Protein AF-A0ABD0Q2P3-F1 (afdb_monomer)

Foldseek 3Di:
DDDDDDDDDDDDDDDDDDDDDDDPPPPPPPPPVPPLPWDKDWDDDDPPQDADAAAVFDFGPPWTKIAIDSFDQADWDKDKDWDDDPDQFDWDQDPNDIDTDGGHDDDAPTFIGIQPCPGDGPNVRNVDIDTPRVHTHHPNSPDPVRD

Secondary structure (DSSP, 8-state):
-------------------S-PPPP-------------EEEES---TT------TT-EE-SS--EEEEES--TTSEE--EE----S-SEEEEEETTEEEEEEEPPPPPPP--EE-TT-SEEHHHHHSS-EE-TT-EE---TT-TT--

Solvent-accessible surface area (backbone atoms only — not comparable to full-atom values): 9953 Å² total; per-residue (Å²): 143,84,85,84,88,87,87,83,88,81,91,87,90,86,88,82,86,86,87,84,80,78,78,76,79,78,73,82,72,70,80,73,69,74,80,65,63,62,41,79,45,72,76,68,85,64,90,86,77,68,75,72,63,33,76,86,43,26,57,58,61,76,53,56,34,36,40,44,43,54,55,59,51,89,45,74,44,73,52,70,47,73,86,76,78,94,67,66,61,28,75,45,80,55,94,98,37,84,39,80,76,50,69,45,78,87,81,72,85,89,64,67,46,67,46,85,72,46,75,35,35,25,44,67,50,46,75,43,77,44,70,55,59,82,46,41,36,46,73,41,93,79,53,87,83,64,84

Organism: Cirrhinus mrigala (NCBI:txid683832)

Sequence (147 aa):
HVPLYPATCDMAARGLPPRLLQPPPATAETPGTPQDNVKMELENATVGTEMIVTKKGRRMFPQLRVKLSGLNPSLRYILLLDIVPVDSSRYRFQDNSWQVVGGAEARLPDRVFIHPDSPATGEHWQNRTISFHRAKLTNNTLDAQGY

pLDDT: mean 78.85, std 21.59, range [34.78, 98.19]

InterPro domains:
  IPR001699 T-box transcription factor [PTHR11267] (24-146)
  IPR008967 p53-like transcription factor, DNA-binding domain superfamily [SSF49417] (46-146)
  IPR036960 T-box superfamily [G3DSA:2.60.40.820] (30-147)
  IPR046360 T-box transcription factor, DNA-binding domain [PF00907] (46-145)
  IPR046360 T-box transcription factor, DNA-binding domain [PR00937] (48-72)
  IPR046360 T-box transcription factor, DNA-binding domain [PR00937] (113-126)
  IPR046360 T-box transcription factor, DNA-binding domain [PR00937] (130-139)
  IPR046360 T-box transcription factor, DNA-binding domain [PS50252] (47-147)
  IPR046360 T-box transcription factor, DNA-binding domain [SM00425] (37-147)

Structure (mmCIF, N/CA/C/O backbone):
data_AF-A0ABD0Q2P3-F1
#
_entry.id   AF-A0ABD0Q2P3-F1
#
loop_
_atom_site.group_PDB
_atom_site.id
_atom_site.type_symbol
_atom_site.label_atom_id
_atom_site.label_alt_id
_atom_site.label_comp_id
_atom_site.label_asym_id
_atom_site.label_entity_id
_atom_site.label_seq_id
_atom_site.pdbx_PDB_ins_code
_atom_site.Cartn_x
_atom_site.Cartn_y
_atom_site.Cartn_z
_atom_site.occupancy
_atom_site.B_iso_or_equiv
_atom_site.auth_seq_id
_atom_site.auth_comp_id
_atom_site.auth_asym_id
_atom_site.auth_atom_id
_atom_site.pdbx_PDB_model_num
ATOM 1 N N . HIS A 1 1 ? -8.186 57.795 -27.396 1.00 42.31 1 HIS A N 1
ATOM 2 C CA . HIS A 1 1 ? -9.259 58.556 -26.731 1.00 42.31 1 HIS A CA 1
ATOM 3 C C . HIS A 1 1 ? -9.510 57.932 -25.360 1.00 42.31 1 HIS A C 1
ATOM 5 O O . HIS A 1 1 ? -10.137 56.887 -25.284 1.00 42.31 1 HIS A O 1
ATOM 11 N N . VAL A 1 2 ? -8.921 58.521 -24.317 1.00 44.78 2 VAL A N 1
ATOM 12 C CA . VAL A 1 2 ? -9.152 58.268 -22.877 1.00 44.78 2 VAL A CA 1
ATOM 13 C C . VAL A 1 2 ? -9.022 59.642 -22.214 1.00 44.78 2 VAL A C 1
ATOM 15 O O . VAL A 1 2 ? -8.071 60.349 -22.561 1.00 44.78 2 VAL A O 1
ATOM 18 N N . PRO A 1 3 ? -10.009 60.089 -21.416 1.0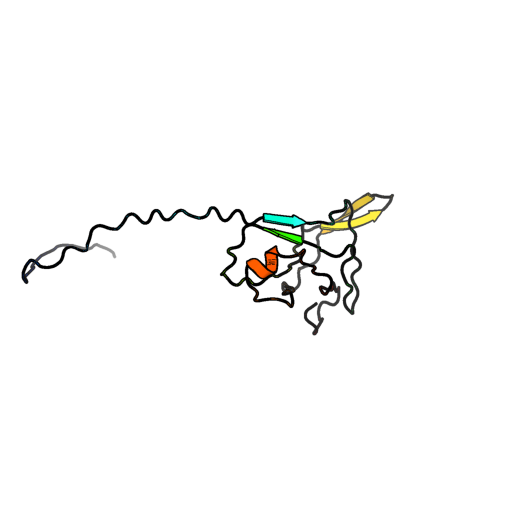0 44.06 3 PRO A N 1
ATOM 19 C CA . PRO A 1 3 ? -9.817 60.200 -19.955 1.00 44.06 3 PRO A CA 1
ATOM 20 C C . PRO A 1 3 ? -11.087 59.837 -19.134 1.00 44.06 3 PRO A C 1
ATOM 22 O O . PRO A 1 3 ? -12.195 59.945 -19.644 1.00 44.06 3 PRO A O 1
ATOM 25 N N . LEU A 1 4 ? -10.975 59.146 -17.986 1.00 36.12 4 LEU A N 1
ATOM 26 C CA . LEU A 1 4 ? -10.743 59.581 -16.580 1.00 36.12 4 LEU A CA 1
ATOM 27 C C . LEU A 1 4 ? -12.051 59.812 -15.778 1.00 36.12 4 LEU A C 1
ATOM 29 O O . LEU A 1 4 ? -12.898 60.607 -16.167 1.00 36.12 4 LEU A O 1
ATOM 33 N N . TYR A 1 5 ? -12.175 59.105 -14.644 1.00 39.47 5 TYR A N 1
ATOM 34 C CA . TYR A 1 5 ? -13.223 59.226 -13.607 1.00 39.47 5 TYR A CA 1
ATOM 35 C C . TYR A 1 5 ? -13.346 60.646 -13.008 1.00 39.47 5 TYR A C 1
ATOM 37 O O . TYR A 1 5 ? -12.385 61.415 -13.064 1.00 39.47 5 TYR A O 1
ATOM 45 N N . PRO A 1 6 ? -14.489 60.973 -12.367 1.00 47.34 6 PRO A N 1
ATOM 46 C CA . PRO A 1 6 ? -14.531 61.177 -10.895 1.00 47.34 6 PRO A CA 1
ATOM 47 C C . PRO A 1 6 ? -15.808 60.554 -10.255 1.00 47.34 6 PRO A C 1
ATOM 49 O O . PRO A 1 6 ? -16.785 60.334 -10.958 1.00 47.34 6 PRO A O 1
ATOM 52 N N . ALA A 1 7 ? -15.871 60.045 -9.015 1.00 44.62 7 ALA A N 1
ATOM 53 C CA . ALA A 1 7 ? -15.544 60.510 -7.652 1.00 44.62 7 ALA A CA 1
ATOM 54 C C . ALA A 1 7 ? -16.723 61.194 -6.910 1.00 44.62 7 ALA A C 1
ATOM 56 O O . ALA A 1 7 ? -17.384 62.048 -7.484 1.00 44.62 7 ALA A O 1
ATOM 57 N N . THR A 1 8 ? -16.838 60.826 -5.617 1.00 41.38 8 THR A N 1
ATOM 58 C CA . THR A 1 8 ? -17.552 61.431 -4.456 1.00 41.38 8 THR A CA 1
ATOM 59 C C . THR A 1 8 ? -19.018 61.010 -4.200 1.00 41.38 8 THR A C 1
ATOM 61 O O . THR A 1 8 ? -19.851 61.030 -5.094 1.00 41.38 8 THR A O 1
ATOM 64 N N . CYS A 1 9 ? -19.274 60.303 -3.081 1.00 34.78 9 CYS A N 1
ATOM 65 C CA . CYS A 1 9 ? -19.764 60.772 -1.752 1.00 34.78 9 CYS A CA 1
ATOM 66 C C . CYS A 1 9 ? -21.241 61.248 -1.808 1.00 34.78 9 CYS A C 1
ATOM 68 O O . CYS A 1 9 ? -21.611 61.942 -2.737 1.00 34.78 9 CYS A O 1
ATOM 70 N N . ASP A 1 10 ? -22.167 60.952 -0.892 1.00 37.91 10 ASP A N 1
ATOM 71 C CA . ASP A 1 10 ? -22.050 60.866 0.560 1.00 37.91 10 ASP A CA 1
ATOM 72 C C . ASP A 1 10 ? -23.359 60.323 1.201 1.00 37.91 10 ASP A C 1
ATOM 74 O O . ASP A 1 10 ? -24.438 60.427 0.622 1.00 37.91 10 ASP A O 1
ATOM 78 N N . MET A 1 11 ? -23.208 59.775 2.412 1.00 38.34 11 MET A N 1
ATOM 79 C CA . MET A 1 11 ? -24.071 59.814 3.612 1.00 38.34 11 MET A CA 1
ATOM 80 C C . MET A 1 11 ? -25.618 59.845 3.515 1.00 38.34 11 MET A C 1
ATOM 82 O O . MET A 1 11 ? -26.210 60.818 3.068 1.00 38.34 11 MET A O 1
ATOM 86 N N . ALA A 1 12 ? -26.288 58.896 4.193 1.00 38.16 12 A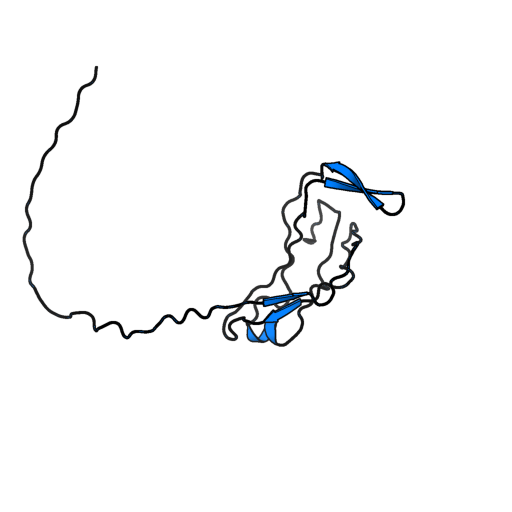LA A N 1
ATOM 87 C CA . ALA A 1 12 ? -27.032 59.208 5.430 1.00 38.16 12 ALA A CA 1
ATOM 88 C C . ALA A 1 12 ? -27.658 57.972 6.101 1.00 38.16 12 ALA A C 1
ATOM 90 O O . ALA A 1 12 ? -28.469 57.244 5.535 1.00 38.16 12 ALA A O 1
ATOM 91 N N . ALA A 1 13 ? -27.306 57.815 7.375 1.00 45.75 13 ALA A N 1
ATOM 92 C CA . ALA A 1 13 ? -27.889 56.902 8.342 1.00 45.75 13 ALA A CA 1
ATOM 93 C C . ALA A 1 13 ? -29.179 57.466 8.968 1.00 45.75 13 ALA A C 1
ATOM 95 O O . ALA A 1 13 ? -29.235 58.648 9.299 1.00 45.75 13 ALA A O 1
ATOM 96 N N . ARG A 1 14 ? -30.158 56.590 9.231 1.00 40.16 14 ARG A N 1
ATOM 97 C CA . ARG A 1 14 ? -31.187 56.660 10.296 1.00 40.16 14 ARG A CA 1
ATOM 98 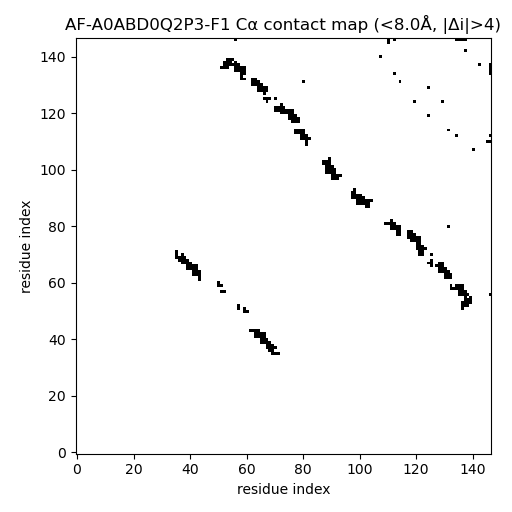C C . ARG A 1 14 ? -31.635 55.205 10.536 1.00 40.16 14 ARG A C 1
ATOM 100 O O . ARG A 1 14 ? -31.992 54.554 9.569 1.00 40.16 14 ARG A O 1
ATOM 107 N N . GLY A 1 15 ? -31.619 54.557 11.698 1.00 37.72 15 GLY A N 1
ATOM 108 C CA . GLY A 1 15 ? -31.504 54.940 13.104 1.00 37.72 15 GLY A CA 1
ATOM 109 C C . GLY A 1 15 ? -32.559 54.127 13.876 1.00 37.72 15 GLY A C 1
ATOM 110 O O . GLY A 1 15 ? -33.730 54.468 13.778 1.00 37.72 15 GLY A O 1
ATOM 111 N N . LEU A 1 16 ? -32.178 53.057 14.595 1.00 40.16 16 LEU A N 1
ATOM 112 C CA . LEU A 1 16 ? -33.048 52.256 15.489 1.00 40.16 16 LEU A CA 1
ATOM 113 C C . LEU A 1 16 ? -32.231 51.706 16.695 1.00 40.16 16 LEU A C 1
ATOM 115 O O . LEU A 1 16 ? -31.005 51.662 16.611 1.00 40.16 16 LEU A O 1
ATOM 119 N N . PRO A 1 17 ? -32.876 51.394 17.842 1.00 44.56 17 PRO A N 1
ATOM 120 C CA . PRO A 1 17 ? -32.458 51.821 19.188 1.00 44.56 17 PRO A CA 1
ATOM 121 C C . PRO A 1 17 ? -31.432 50.910 19.896 1.00 44.56 17 PRO A C 1
ATOM 123 O O . PRO A 1 17 ? -31.259 49.754 19.510 1.00 44.56 17 PRO A O 1
ATOM 126 N N . PRO A 1 18 ? -30.770 51.396 20.971 1.00 51.12 18 PRO A N 1
ATOM 127 C CA . PRO A 1 18 ? -29.758 50.639 21.694 1.00 51.12 18 PRO A CA 1
ATOM 128 C C . PRO A 1 18 ? -30.331 49.805 22.854 1.00 51.12 18 PRO A C 1
ATOM 130 O O . PRO A 1 18 ? -31.230 50.242 23.568 1.00 51.12 18 PRO A O 1
ATOM 133 N N . ARG A 1 19 ? -29.641 48.682 23.104 1.00 49.06 19 ARG A N 1
ATOM 134 C CA . ARG A 1 19 ? -29.700 47.752 24.251 1.00 49.06 19 ARG A CA 1
ATOM 135 C C . ARG A 1 19 ? -30.800 46.688 24.206 1.00 49.06 19 ARG A C 1
ATOM 137 O O . ARG A 1 19 ? -31.967 46.983 24.403 1.00 49.06 19 ARG A O 1
ATOM 144 N N . LEU A 1 20 ? -30.382 45.425 24.112 1.00 46.97 20 LEU A N 1
ATOM 145 C CA . LEU A 1 20 ? -30.256 44.506 25.254 1.00 46.97 20 LEU A CA 1
ATOM 146 C C . LEU A 1 20 ? -29.523 43.228 24.800 1.00 46.97 20 LEU A C 1
ATOM 148 O O . LEU A 1 20 ? -29.733 42.765 23.687 1.00 46.97 20 LEU A O 1
ATOM 152 N N . LEU A 1 21 ? -28.699 42.682 25.703 1.00 39.28 21 LEU A N 1
ATOM 153 C CA . LEU A 1 21 ? -27.872 41.465 25.599 1.00 39.28 21 LEU A CA 1
ATOM 154 C C . LEU A 1 21 ? -26.494 41.656 24.940 1.00 39.28 21 LEU A C 1
ATOM 156 O O . LEU A 1 21 ? -26.280 41.424 23.755 1.00 39.28 21 LEU A O 1
ATOM 160 N N . GLN A 1 22 ? -25.522 42.033 25.775 1.00 48.69 22 GLN A N 1
ATOM 161 C CA . GLN A 1 22 ? -24.134 41.626 25.558 1.00 48.69 22 GLN A CA 1
ATOM 162 C C . GLN A 1 22 ? -24.083 40.085 25.555 1.00 48.69 22 GLN A C 1
ATOM 164 O O . GLN A 1 22 ? -24.745 39.478 26.404 1.00 48.69 22 GLN A O 1
ATOM 169 N N . PRO A 1 23 ? -23.331 39.439 24.647 1.00 46.47 23 PRO A N 1
ATOM 170 C CA . PRO A 1 23 ? -23.062 38.014 24.778 1.00 46.47 23 PRO A CA 1
ATOM 171 C C . PRO A 1 23 ? -22.307 37.767 26.097 1.00 46.47 23 PRO A C 1
ATOM 173 O O . PRO A 1 23 ? -21.493 38.610 26.493 1.00 46.47 23 PRO A O 1
ATOM 176 N N . PRO A 1 24 ? -22.583 36.658 26.809 1.00 47.31 24 PRO A N 1
ATOM 177 C CA . PRO A 1 24 ? -21.854 36.327 28.027 1.00 47.31 24 PRO A CA 1
ATOM 178 C C . PRO A 1 24 ? -20.351 36.229 27.722 1.00 47.31 24 PRO A C 1
ATOM 180 O O . PRO A 1 24 ? -19.982 35.893 26.591 1.00 47.31 24 PRO A O 1
ATOM 183 N N . PRO A 1 25 ? -19.474 36.541 28.697 1.00 41.88 25 PRO A N 1
ATOM 184 C CA . PRO A 1 25 ? -18.038 36.411 28.505 1.00 41.88 25 PRO A CA 1
ATOM 185 C C . PRO A 1 25 ? -17.751 34.983 28.058 1.00 41.88 25 PRO A C 1
ATOM 187 O O . PRO A 1 25 ? -18.254 34.039 28.667 1.00 41.88 25 PRO A O 1
ATOM 190 N N . ALA A 1 26 ? -16.982 34.850 26.975 1.00 40.53 26 ALA A N 1
ATOM 191 C CA . ALA A 1 26 ? -16.469 33.573 26.525 1.00 40.53 26 ALA A CA 1
ATOM 192 C C . ALA A 1 26 ? -15.862 32.875 27.742 1.00 40.53 26 ALA A C 1
ATOM 194 O O . ALA A 1 26 ? -14.845 33.320 28.280 1.00 40.53 26 ALA A O 1
ATOM 195 N N . THR A 1 27 ? -16.521 31.815 28.210 1.00 38.88 27 THR A N 1
ATOM 196 C CA . THR A 1 27 ? -15.873 30.822 29.047 1.00 38.88 27 THR A CA 1
ATOM 197 C C . THR A 1 27 ? -14.615 30.470 28.281 1.00 38.88 27 THR A C 1
ATOM 199 O O . THR A 1 27 ? -14.694 30.093 27.111 1.00 38.88 27 THR A O 1
ATOM 202 N N . ALA A 1 28 ? -13.462 30.713 28.892 1.00 45.81 28 ALA A N 1
ATOM 203 C CA . ALA A 1 28 ? -12.185 30.288 28.367 1.00 45.81 28 ALA A CA 1
ATOM 204 C C . ALA A 1 28 ? -12.174 28.755 28.368 1.00 45.81 28 ALA A C 1
ATOM 206 O O . ALA A 1 28 ? -11.552 28.120 29.211 1.00 45.81 28 ALA A O 1
ATOM 207 N N . GLU A 1 29 ? -12.883 28.150 27.420 1.00 38.38 29 GLU A N 1
ATOM 208 C CA . GLU A 1 29 ? -12.462 26.888 26.863 1.00 38.38 29 GLU A CA 1
ATOM 209 C C . GLU A 1 29 ? -11.165 27.227 26.156 1.00 38.38 29 GLU A C 1
ATOM 211 O O . GLU A 1 29 ? -11.134 27.745 25.042 1.00 38.38 29 GLU A O 1
ATOM 216 N N . THR A 1 30 ? -10.067 27.024 26.875 1.00 40.19 30 THR A N 1
ATOM 217 C CA . THR A 1 30 ? -8.805 26.730 26.225 1.00 40.19 30 THR A CA 1
ATOM 218 C C . THR A 1 30 ? -9.143 25.662 25.184 1.00 40.19 30 THR A C 1
ATOM 220 O O . THR A 1 30 ? -9.539 24.564 25.587 1.00 40.19 30 THR A O 1
ATOM 223 N N . PRO A 1 31 ? -9.025 25.918 23.868 1.00 42.28 31 PRO A N 1
ATOM 224 C CA . PRO A 1 31 ? -8.846 24.816 22.958 1.00 42.28 31 PRO A CA 1
ATOM 225 C C . PRO A 1 31 ? -7.449 24.338 23.318 1.00 42.28 31 PRO A C 1
ATOM 227 O O . PRO A 1 31 ? -6.447 24.832 22.802 1.00 42.28 31 PRO A O 1
ATOM 230 N N . GLY A 1 32 ? -7.373 23.447 24.306 1.00 37.72 32 GLY A N 1
ATOM 231 C CA . GLY A 1 32 ? -6.268 22.528 24.381 1.00 37.72 32 GLY A CA 1
ATOM 232 C C . GLY A 1 32 ? -6.363 21.793 23.068 1.00 37.72 32 GLY A C 1
ATOM 233 O O . GLY A 1 32 ? -7.155 20.868 22.946 1.00 37.72 32 GLY A O 1
ATOM 234 N N . THR A 1 33 ? -5.659 22.290 22.055 1.00 44.25 33 THR A N 1
ATOM 235 C CA . THR A 1 33 ? -5.268 21.498 20.911 1.00 44.25 33 THR A CA 1
ATOM 236 C C . THR A 1 33 ? -4.716 20.225 21.529 1.00 44.25 33 THR A C 1
ATOM 238 O O . THR A 1 33 ? -3.666 20.289 22.178 1.00 44.25 33 THR A O 1
ATOM 241 N N . PRO A 1 34 ? -5.403 19.072 21.418 1.00 50.78 34 PRO A N 1
ATOM 242 C CA . PRO A 1 34 ? -4.683 17.839 21.593 1.00 50.78 34 PRO A CA 1
ATOM 243 C C . PRO A 1 34 ? -3.645 17.936 20.485 1.00 50.78 34 PRO A C 1
ATOM 245 O O . PRO A 1 34 ? -3.986 18.035 19.303 1.00 50.78 34 PRO A O 1
ATOM 248 N N . GLN A 1 35 ? -2.375 18.067 20.852 1.00 53.16 35 GLN A N 1
ATOM 249 C CA . GLN A 1 35 ? -1.324 17.733 19.918 1.00 53.16 35 GLN A CA 1
ATOM 250 C C . GLN A 1 35 ? -1.510 16.237 19.674 1.00 53.16 35 GLN A C 1
ATOM 252 O O . GLN A 1 35 ? -0.957 15.419 20.401 1.00 53.16 35 GLN A O 1
ATOM 257 N N . ASP A 1 36 ? -2.389 15.912 18.722 1.00 60.53 36 ASP A N 1
ATOM 258 C CA . ASP A 1 36 ? -2.636 14.583 18.187 1.00 60.53 36 ASP A CA 1
ATOM 259 C C . ASP A 1 36 ? -1.325 14.168 17.523 1.00 60.53 36 ASP A C 1
ATOM 261 O O . ASP A 1 36 ? -1.107 14.328 16.321 1.00 60.53 36 ASP A O 1
ATOM 265 N N . ASN A 1 37 ? -0.389 13.690 18.336 1.00 79.25 37 ASN A N 1
ATOM 266 C CA . ASN A 1 37 ? 0.833 13.066 17.879 1.00 79.25 37 ASN A CA 1
ATOM 267 C C . ASN A 1 37 ? 0.485 11.659 17.386 1.00 79.25 37 ASN A C 1
ATOM 269 O O . ASN A 1 37 ? 0.932 10.658 17.944 1.00 79.25 37 ASN A O 1
ATOM 273 N N . VAL A 1 38 ? -0.340 11.593 16.335 1.00 89.81 38 VAL A N 1
ATOM 274 C CA . VAL A 1 38 ? -0.645 10.344 15.645 1.00 89.81 38 VAL A CA 1
ATOM 275 C C . VAL A 1 38 ? 0.678 9.754 15.184 1.00 89.81 38 VAL A C 1
ATOM 277 O O . VAL A 1 38 ? 1.394 10.342 14.371 1.00 89.81 38 VAL A O 1
ATOM 280 N N . LYS A 1 39 ? 1.017 8.590 15.727 1.00 93.31 39 LYS A N 1
ATOM 281 C CA . LYS A 1 39 ? 2.252 7.883 15.417 1.00 93.31 39 LYS A CA 1
ATOM 282 C C . LYS A 1 39 ? 1.918 6.602 14.678 1.00 93.31 39 LYS A C 1
ATOM 284 O O . LYS A 1 39 ? 0.999 5.871 15.044 1.00 93.31 39 LYS A O 1
ATOM 289 N N . MET A 1 40 ? 2.707 6.328 13.648 1.00 93.69 40 MET A N 1
ATOM 290 C CA . MET A 1 40 ? 2.638 5.110 12.857 1.00 93.69 40 MET A CA 1
ATOM 291 C C . MET A 1 40 ? 4.011 4.449 12.852 1.00 93.69 40 MET A C 1
ATOM 293 O O . MET A 1 40 ? 4.991 5.042 12.406 1.00 93.69 40 MET A O 1
ATOM 297 N N . GLU A 1 41 ? 4.086 3.226 13.363 1.00 92.44 41 GLU A N 1
ATOM 298 C CA . GLU A 1 41 ? 5.319 2.442 13.426 1.00 92.44 41 GLU A CA 1
ATOM 299 C C . GLU A 1 41 ? 5.207 1.214 12.524 1.00 92.44 41 GLU A C 1
ATOM 301 O O . GLU A 1 41 ? 4.272 0.423 12.655 1.00 92.44 41 GLU A O 1
ATOM 306 N N . LEU A 1 42 ? 6.165 1.047 11.613 1.00 89.75 42 LEU A N 1
ATOM 307 C CA . LEU A 1 42 ? 6.279 -0.129 10.753 1.00 89.75 42 LEU A CA 1
ATOM 308 C C . LEU A 1 42 ? 7.036 -1.240 11.494 1.00 89.75 42 LEU A C 1
ATOM 310 O O . LEU A 1 42 ? 8.181 -1.046 11.890 1.00 89.75 42 LEU A O 1
ATOM 314 N N . GLU A 1 43 ? 6.425 -2.414 11.659 1.00 85.44 43 GLU A N 1
ATOM 315 C CA . GLU A 1 43 ? 7.027 -3.500 12.451 1.00 85.44 43 GLU A CA 1
ATOM 316 C C . GLU A 1 43 ? 8.100 -4.303 11.700 1.00 85.44 43 GLU A C 1
ATOM 318 O O . GLU A 1 43 ? 8.916 -4.968 12.330 1.00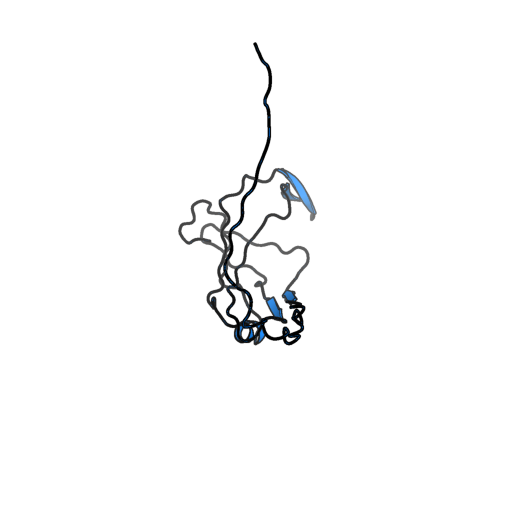 85.44 43 GLU A O 1
ATOM 323 N N . ASN A 1 44 ? 8.086 -4.304 10.365 1.00 75.75 44 ASN A N 1
ATOM 324 C CA . ASN A 1 44 ? 8.816 -5.290 9.561 1.00 75.75 44 ASN A CA 1
ATOM 325 C C . ASN A 1 44 ? 9.701 -4.679 8.459 1.00 75.75 44 ASN A C 1
ATOM 327 O O . ASN A 1 44 ? 9.790 -5.229 7.361 1.00 75.75 44 ASN A O 1
ATOM 331 N N . ALA A 1 45 ? 10.344 -3.543 8.739 1.00 69.56 45 ALA A N 1
ATOM 332 C CA . ALA A 1 45 ? 11.233 -2.882 7.787 1.00 69.56 45 ALA A CA 1
ATOM 333 C C . ALA A 1 45 ? 12.557 -3.649 7.604 1.00 69.56 45 ALA A C 1
ATOM 335 O O . ALA A 1 45 ? 13.289 -3.883 8.565 1.00 69.56 45 ALA A O 1
ATOM 336 N N . THR A 1 46 ? 12.886 -4.000 6.358 1.00 65.25 46 THR A N 1
ATOM 337 C CA . THR A 1 46 ? 14.160 -4.628 5.970 1.00 65.25 46 THR A CA 1
ATOM 338 C C . THR A 1 46 ? 14.836 -3.844 4.845 1.00 65.25 46 THR A C 1
ATOM 340 O O . THR A 1 46 ? 14.171 -3.371 3.920 1.00 65.25 46 THR A O 1
ATOM 343 N N . VAL A 1 47 ? 16.164 -3.708 4.903 1.00 66.75 47 VAL A N 1
ATOM 344 C CA . VAL A 1 47 ? 16.961 -3.069 3.839 1.00 66.75 47 VAL A CA 1
ATOM 345 C C . VAL A 1 47 ? 16.947 -3.958 2.592 1.00 66.75 47 VAL A C 1
ATOM 347 O O . VAL A 1 47 ? 17.128 -5.167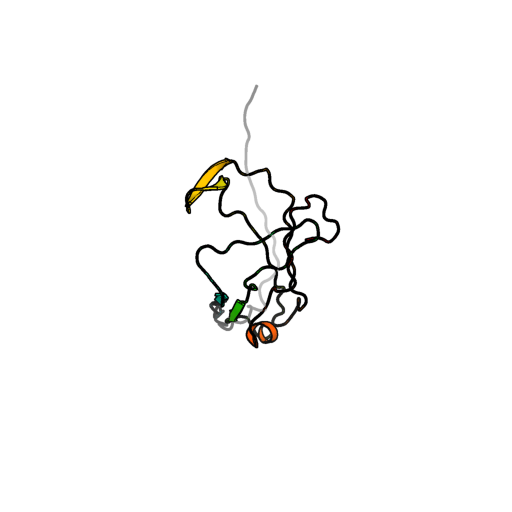 2.704 1.00 66.75 47 VAL A O 1
ATOM 350 N N . GLY A 1 48 ? 16.727 -3.366 1.412 1.00 66.31 48 GLY A N 1
ATOM 351 C CA . GLY A 1 48 ? 16.718 -4.098 0.136 1.00 66.31 48 GLY A CA 1
ATOM 352 C C . GLY A 1 48 ? 15.456 -4.933 -0.108 1.00 66.31 48 GLY A C 1
ATOM 353 O O . GLY A 1 48 ? 15.533 -5.988 -0.726 1.00 66.31 48 GLY A O 1
ATOM 354 N N . THR A 1 49 ? 14.299 -4.500 0.404 1.00 83.75 49 THR A N 1
ATOM 355 C CA . THR A 1 49 ? 13.036 -5.231 0.215 1.00 83.75 49 THR A CA 1
ATOM 356 C C . THR A 1 49 ? 12.625 -5.243 -1.258 1.00 83.75 49 THR A C 1
ATOM 358 O O . THR A 1 49 ? 12.274 -4.207 -1.820 1.00 83.75 49 THR A O 1
ATOM 361 N N . GLU A 1 50 ? 12.615 -6.427 -1.862 1.00 88.25 50 GLU A N 1
ATOM 362 C CA . GLU A 1 50 ? 12.128 -6.659 -3.221 1.00 88.25 50 GLU A CA 1
ATOM 363 C C . GLU A 1 50 ? 10.727 -7.277 -3.191 1.00 88.25 50 GLU A C 1
ATOM 365 O O . GLU A 1 50 ? 10.442 -8.188 -2.413 1.00 88.25 50 GLU A O 1
ATOM 370 N N . MET A 1 51 ? 9.843 -6.793 -4.064 1.00 91.88 51 MET A N 1
ATOM 371 C CA . MET A 1 51 ? 8.461 -7.259 -4.163 1.00 91.88 51 MET A CA 1
ATOM 372 C C . MET A 1 51 ? 8.183 -7.835 -5.549 1.00 91.88 51 MET A C 1
ATOM 374 O O . MET A 1 51 ? 8.430 -7.196 -6.569 1.00 91.88 51 MET A O 1
ATOM 378 N N . ILE A 1 52 ? 7.604 -9.034 -5.594 1.00 93.00 52 ILE A N 1
ATOM 379 C CA . ILE A 1 52 ? 7.200 -9.675 -6.849 1.00 93.00 52 ILE A CA 1
ATOM 380 C C . ILE A 1 52 ? 5.821 -9.155 -7.260 1.00 93.00 52 ILE A C 1
ATOM 382 O O . ILE A 1 52 ? 4.860 -9.283 -6.502 1.00 93.00 52 ILE A O 1
ATOM 386 N N . VAL A 1 53 ? 5.701 -8.666 -8.494 1.00 92.00 53 VAL A N 1
ATOM 387 C CA . VAL A 1 53 ? 4.423 -8.297 -9.123 1.00 92.00 53 VAL A CA 1
ATOM 388 C C . VAL A 1 53 ? 4.013 -9.344 -10.156 1.00 92.00 53 VAL A C 1
ATOM 390 O O . VAL A 1 53 ? 4.850 -9.922 -10.845 1.00 92.00 53 VAL A O 1
ATOM 393 N N . THR A 1 54 ? 2.714 -9.629 -10.263 1.00 93.19 54 THR A N 1
ATOM 394 C CA . THR A 1 54 ? 2.194 -10.611 -11.235 1.00 93.19 54 THR A CA 1
ATOM 395 C C . THR A 1 54 ? 0.894 -10.126 -11.856 1.00 93.19 54 THR A C 1
ATOM 397 O O . THR A 1 54 ? 0.163 -9.373 -11.221 1.00 93.19 54 THR A O 1
ATOM 400 N N . LYS A 1 55 ? 0.537 -10.649 -13.037 1.00 90.31 55 LYS A N 1
ATOM 401 C CA . LYS A 1 55 ? -0.695 -10.265 -13.750 1.00 90.31 55 LYS A CA 1
ATOM 402 C C . LYS A 1 55 ? -1.980 -10.461 -12.929 1.00 90.31 55 LYS A C 1
ATOM 404 O O . LYS A 1 55 ? -2.929 -9.711 -13.104 1.00 90.31 55 LYS A O 1
ATOM 409 N N . LYS A 1 56 ? -2.029 -11.480 -12.057 1.00 90.19 56 LYS A N 1
ATOM 410 C CA . LYS A 1 56 ? -3.192 -11.791 -11.194 1.00 90.19 56 LYS A CA 1
ATOM 411 C C . LYS A 1 56 ? -3.151 -11.086 -9.825 1.00 90.19 56 LYS A C 1
ATOM 413 O O . LYS A 1 56 ? -4.015 -11.344 -8.983 1.00 90.19 56 LYS A O 1
ATOM 418 N N . GLY A 1 57 ? -2.135 -10.261 -9.577 1.00 92.62 57 GLY A N 1
ATOM 419 C CA . GLY A 1 57 ? -1.866 -9.664 -8.275 1.00 92.62 57 GLY A CA 1
ATOM 420 C C . GLY A 1 57 ? -1.152 -10.623 -7.312 1.00 92.62 57 GLY A C 1
ATOM 421 O O . GLY A 1 57 ? -1.578 -11.762 -7.099 1.00 92.62 57 GLY A O 1
ATOM 422 N N . ARG A 1 58 ? -0.073 -10.159 -6.677 1.00 94.94 58 ARG A N 1
ATOM 423 C CA . ARG A 1 58 ? 0.688 -10.906 -5.660 1.00 94.94 58 ARG A CA 1
ATOM 424 C C . ARG A 1 58 ? 0.689 -10.142 -4.339 1.00 94.94 58 ARG A C 1
ATOM 426 O O . ARG A 1 58 ? 0.841 -8.931 -4.333 1.00 94.94 58 ARG A O 1
ATOM 433 N N . ARG A 1 59 ? 0.503 -10.841 -3.218 1.00 94.81 59 ARG A N 1
ATOM 434 C CA . ARG A 1 59 ? 0.578 -10.219 -1.886 1.00 94.81 59 ARG A CA 1
ATOM 435 C C . ARG A 1 59 ? 2.015 -9.819 -1.561 1.00 94.81 59 ARG A C 1
ATOM 437 O O . ARG A 1 59 ? 2.939 -10.553 -1.908 1.00 94.81 59 ARG A O 1
ATOM 444 N N . MET A 1 60 ? 2.160 -8.703 -0.856 1.00 93.00 60 MET A N 1
ATOM 445 C CA . MET A 1 60 ? 3.442 -8.223 -0.344 1.00 93.00 60 MET A CA 1
ATOM 446 C C . MET A 1 60 ? 4.092 -9.226 0.618 1.00 93.00 60 MET A C 1
ATOM 448 O O . MET A 1 60 ? 3.406 -9.844 1.440 1.00 93.00 60 MET A O 1
ATOM 452 N N . PHE A 1 61 ? 5.415 -9.357 0.531 1.00 90.38 61 PHE A N 1
ATOM 453 C CA . PHE A 1 61 ? 6.238 -10.097 1.480 1.00 90.38 61 PHE A CA 1
ATOM 454 C C . PHE A 1 61 ? 7.571 -9.356 1.709 1.00 90.38 61 PHE A C 1
ATOM 456 O O . PHE A 1 61 ? 8.262 -9.092 0.732 1.00 90.38 61 PHE A O 1
ATOM 463 N N . PRO A 1 62 ? 7.953 -9.044 2.960 1.00 90.06 62 PRO A N 1
ATOM 464 C CA . PRO A 1 62 ? 7.203 -9.305 4.187 1.00 90.06 62 PRO A CA 1
ATOM 465 C C . PRO A 1 62 ? 5.883 -8.510 4.239 1.00 90.06 62 PRO A C 1
ATOM 467 O O . PRO A 1 62 ? 5.706 -7.505 3.553 1.00 90.06 62 PRO A O 1
ATOM 470 N N . GLN A 1 63 ? 4.903 -9.012 4.996 1.00 90.19 63 GLN A N 1
ATOM 471 C CA . GLN A 1 63 ? 3.583 -8.375 5.086 1.00 90.19 63 GLN A CA 1
ATOM 472 C C . GLN A 1 63 ? 3.704 -7.001 5.742 1.00 90.19 63 GLN A C 1
ATOM 474 O O . GLN A 1 63 ? 4.228 -6.917 6.845 1.00 90.19 63 GLN A O 1
ATOM 479 N N . LEU A 1 64 ? 3.156 -5.954 5.122 1.00 92.50 64 LEU A N 1
ATOM 480 C CA . LEU A 1 64 ? 3.132 -4.617 5.712 1.00 92.50 64 LEU A CA 1
ATOM 481 C C . LEU A 1 64 ? 2.278 -4.605 6.991 1.00 92.50 64 LEU A C 1
ATOM 483 O O . LEU A 1 64 ? 1.052 -4.768 6.929 1.00 92.50 64 LEU A O 1
ATOM 487 N N . ARG A 1 65 ? 2.939 -4.420 8.138 1.00 94.00 65 ARG A N 1
ATOM 488 C CA . ARG A 1 65 ? 2.332 -4.406 9.473 1.00 94.00 65 ARG A CA 1
ATOM 489 C C . ARG A 1 65 ? 2.644 -3.110 10.201 1.00 94.00 65 ARG A C 1
ATOM 491 O O . ARG A 1 65 ? 3.808 -2.748 10.339 1.00 94.00 65 ARG A O 1
ATOM 498 N N . VAL A 1 66 ? 1.611 -2.439 10.693 1.00 95.19 66 VAL A N 1
ATOM 499 C CA . VAL A 1 66 ? 1.740 -1.109 11.290 1.00 95.19 66 VAL A CA 1
ATOM 500 C C . VAL A 1 66 ? 1.063 -1.059 12.651 1.00 95.19 66 VAL A C 1
ATOM 502 O O . VAL A 1 66 ? -0.011 -1.630 12.841 1.00 95.19 66 VAL A O 1
ATOM 505 N N . LYS A 1 67 ? 1.690 -0.381 13.606 1.00 96.19 67 LYS A N 1
ATOM 506 C CA . LYS A 1 67 ? 1.082 -0.015 14.886 1.00 96.19 67 LYS A CA 1
ATOM 507 C C . LYS A 1 67 ? 0.724 1.460 14.856 1.00 96.19 67 LYS A C 1
ATOM 509 O O . LYS A 1 67 ? 1.547 2.278 14.447 1.00 96.19 67 LYS A O 1
ATOM 514 N N . LEU A 1 68 ? -0.496 1.773 15.277 1.00 95.88 68 LEU A N 1
ATOM 515 C CA . LEU A 1 68 ? -0.981 3.140 15.400 1.00 95.88 68 LEU A CA 1
ATOM 516 C C . LEU A 1 68 ? -1.136 3.516 16.868 1.00 95.88 68 LEU A C 1
ATOM 518 O O . LEU A 1 68 ? -1.563 2.699 17.682 1.00 95.88 68 LEU A O 1
ATOM 522 N N . SER A 1 69 ? -0.821 4.765 17.184 1.00 96.00 69 SER A N 1
ATOM 523 C CA . SER A 1 69 ? -1.117 5.392 18.471 1.00 96.00 69 SER A CA 1
ATOM 524 C C . SER A 1 69 ? -1.429 6.878 18.287 1.00 96.00 69 SER A C 1
ATOM 526 O O . SER A 1 69 ? -1.145 7.448 17.234 1.00 96.00 69 SER A O 1
ATOM 528 N N . GLY A 1 70 ? 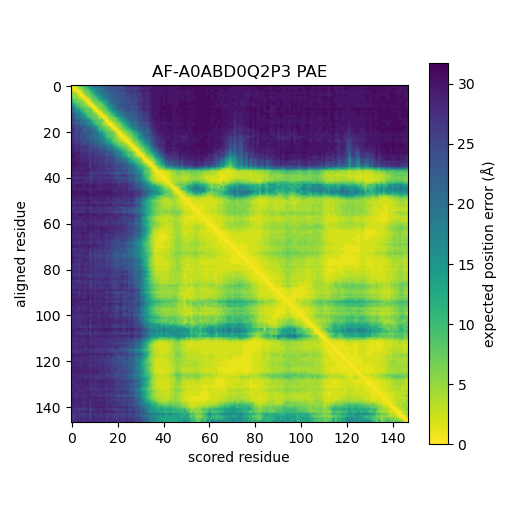-2.053 7.499 19.287 1.00 95.38 70 GLY A N 1
ATOM 529 C CA . GLY A 1 70 ? -2.431 8.914 19.258 1.00 95.38 70 GLY A CA 1
ATOM 530 C C . GLY A 1 70 ? -3.714 9.222 18.477 1.00 95.38 70 GLY A C 1
ATOM 531 O O . GLY A 1 70 ? -3.973 10.386 18.202 1.00 95.38 70 GLY A O 1
ATOM 532 N N . LEU A 1 71 ? -4.524 8.218 18.109 1.00 96.06 71 LEU A N 1
ATOM 533 C CA . LEU A 1 71 ? -5.850 8.467 17.523 1.00 96.06 71 LEU A CA 1
ATOM 534 C C . LEU A 1 71 ? -6.876 8.761 18.623 1.00 96.06 71 LEU A C 1
ATOM 536 O O . LEU A 1 71 ? -6.862 8.120 19.677 1.00 96.06 71 LEU A O 1
ATOM 540 N N . ASN A 1 72 ? -7.835 9.645 18.346 1.00 96.19 72 ASN A N 1
ATOM 541 C CA . ASN A 1 72 ? -8.969 9.863 19.236 1.00 96.19 72 ASN A CA 1
ATOM 542 C C . ASN A 1 72 ? -9.826 8.580 19.305 1.00 96.19 72 ASN A C 1
ATOM 544 O O . ASN A 1 72 ? -10.363 8.163 18.272 1.00 96.19 72 ASN A O 1
ATOM 548 N N . PRO A 1 73 ? -10.000 7.957 20.488 1.00 96.25 73 PRO A N 1
ATOM 549 C CA . PRO A 1 73 ? -10.724 6.693 20.612 1.00 96.25 73 PRO A CA 1
ATOM 550 C C . PRO A 1 73 ? -12.158 6.730 20.065 1.00 96.25 73 PRO A C 1
ATOM 552 O O . PRO A 1 73 ? -12.620 5.733 19.512 1.00 96.25 73 PRO A O 1
ATOM 555 N N . SER A 1 74 ? -12.832 7.881 20.157 1.00 96.44 74 SER A N 1
ATOM 556 C CA . SER A 1 74 ? -14.251 8.057 19.821 1.00 96.44 74 SER A CA 1
ATOM 557 C C . SER A 1 74 ? -14.512 8.408 18.351 1.00 96.44 74 SER A C 1
ATOM 559 O O . SER A 1 74 ? -15.650 8.308 17.890 1.00 96.44 74 SER A O 1
ATOM 561 N N . LEU A 1 75 ? -13.491 8.831 17.598 1.00 97.31 75 LEU A N 1
ATOM 562 C CA . LEU A 1 75 ? -13.636 9.198 16.185 1.0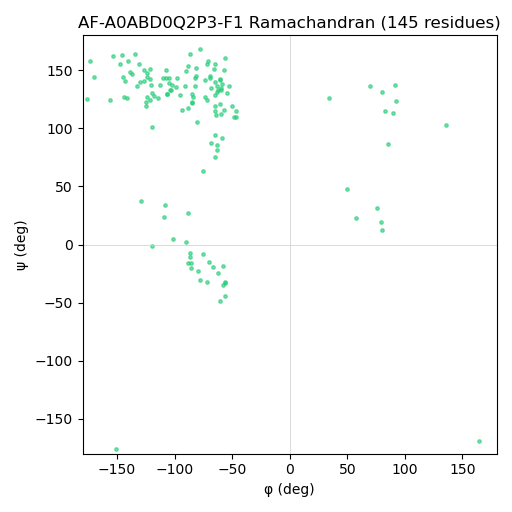0 97.31 75 LEU A CA 1
ATOM 563 C C . LEU A 1 75 ? -13.462 7.986 15.268 1.00 97.31 75 LEU A C 1
ATOM 565 O O . LEU A 1 75 ? -12.774 7.025 15.609 1.00 97.31 75 LEU A O 1
ATOM 569 N N . ARG A 1 76 ? -14.081 8.034 14.082 1.00 97.56 76 ARG A N 1
ATOM 570 C CA . ARG A 1 76 ? -13.954 6.995 13.049 1.00 97.56 76 ARG A CA 1
ATOM 571 C C . ARG A 1 76 ? -12.937 7.407 11.992 1.00 97.56 76 ARG A C 1
ATOM 573 O O . ARG A 1 76 ? -12.988 8.519 11.479 1.00 97.56 76 ARG A O 1
ATOM 580 N N . TYR A 1 77 ? -12.080 6.466 11.623 1.00 97.69 77 TYR A N 1
ATOM 581 C CA . TYR A 1 77 ? -10.999 6.626 10.662 1.00 97.69 77 TYR A CA 1
ATOM 582 C C . TYR A 1 77 ? -11.117 5.591 9.542 1.00 97.69 77 TYR A C 1
ATOM 584 O O . TYR A 1 77 ? -11.557 4.454 9.758 1.00 97.69 77 TYR A O 1
ATOM 592 N N . ILE A 1 78 ? -10.692 5.993 8.347 1.00 97.69 78 ILE A N 1
ATOM 593 C CA . ILE A 1 78 ? -10.473 5.118 7.195 1.00 97.69 78 ILE A CA 1
ATOM 594 C C . ILE A 1 78 ? -8.965 4.983 7.025 1.00 97.69 78 ILE A C 1
ATOM 596 O O . ILE A 1 78 ? -8.260 5.989 6.983 1.00 97.69 78 ILE A O 1
ATOM 600 N N . LEU A 1 79 ? -8.479 3.751 6.908 1.00 96.56 79 LEU A N 1
ATOM 601 C CA . LEU A 1 79 ? -7.091 3.482 6.557 1.00 96.56 79 LEU A CA 1
ATOM 602 C C . LEU A 1 79 ? -6.998 3.062 5.099 1.00 96.56 79 LEU A C 1
ATOM 604 O O . LEU A 1 79 ? -7.728 2.174 4.651 1.00 96.56 79 LEU A O 1
ATOM 608 N N . LEU A 1 80 ? -6.046 3.656 4.389 1.00 95.19 80 LEU A N 1
ATOM 609 C CA . LEU A 1 80 ? -5.694 3.290 3.027 1.00 95.19 80 LEU A CA 1
ATOM 610 C C . LEU A 1 80 ? -4.183 3.105 2.891 1.00 95.19 80 LEU A C 1
ATOM 612 O O . LEU A 1 80 ? -3.403 3.652 3.668 1.00 95.19 80 LEU A O 1
ATOM 616 N N . LEU A 1 81 ? -3.795 2.307 1.908 1.00 93.75 81 LEU A N 1
ATOM 617 C CA . LEU A 1 81 ? -2.426 2.101 1.471 1.00 93.75 81 LEU A CA 1
ATOM 618 C C . LEU A 1 81 ? -2.322 2.564 0.022 1.00 93.75 81 LEU A C 1
ATOM 620 O O . LEU A 1 81 ? -3.088 2.105 -0.825 1.00 93.75 81 LEU A O 1
ATOM 624 N N . ASP A 1 82 ? -1.348 3.423 -0.236 1.00 91.50 82 ASP A N 1
ATOM 625 C CA . ASP A 1 82 ? -0.948 3.852 -1.570 1.00 91.50 82 ASP A CA 1
ATOM 626 C C . ASP A 1 82 ? 0.532 3.512 -1.795 1.00 91.50 82 ASP A C 1
ATOM 628 O O . ASP A 1 82 ? 1.316 3.449 -0.842 1.00 91.50 82 ASP A O 1
ATOM 632 N N . ILE A 1 83 ? 0.908 3.262 -3.049 1.00 89.31 83 ILE A N 1
ATOM 633 C CA . ILE A 1 83 ? 2.281 2.968 -3.461 1.00 89.31 83 ILE A CA 1
ATOM 634 C C . ILE A 1 83 ? 2.714 4.036 -4.453 1.00 89.31 83 ILE A C 1
ATOM 636 O O . ILE A 1 83 ? 2.403 3.999 -5.646 1.00 89.31 83 ILE A O 1
ATOM 640 N N . VAL A 1 84 ? 3.491 4.977 -3.931 1.00 89.69 84 VAL A N 1
ATOM 641 C CA . VAL A 1 84 ? 4.049 6.082 -4.700 1.00 89.69 84 VAL A CA 1
ATOM 642 C C . VAL A 1 84 ? 5.486 5.768 -5.119 1.00 89.69 84 VAL A C 1
ATOM 644 O O . VAL A 1 84 ? 6.229 5.134 -4.363 1.00 89.69 84 VAL A O 1
ATOM 647 N N . PRO A 1 85 ? 5.905 6.181 -6.324 1.00 89.75 85 PRO A N 1
ATOM 648 C CA . PRO A 1 85 ? 7.291 6.046 -6.737 1.00 89.75 85 PRO A CA 1
ATOM 649 C C . PRO A 1 85 ? 8.186 6.918 -5.855 1.00 89.75 85 PRO A C 1
ATOM 651 O O . PRO A 1 85 ? 7.840 8.054 -5.530 1.00 89.75 85 PRO A O 1
ATOM 654 N N . VAL A 1 86 ? 9.352 6.388 -5.494 1.00 90.38 86 VAL A N 1
ATOM 655 C CA . VAL A 1 86 ? 10.375 7.148 -4.762 1.00 90.38 86 VAL A CA 1
ATOM 656 C C . VAL A 1 86 ? 11.149 8.094 -5.685 1.00 90.38 86 VAL A C 1
ATOM 658 O O . VAL A 1 86 ? 11.581 9.162 -5.261 1.00 90.38 86 VAL A O 1
ATOM 661 N N . ASP A 1 87 ? 11.298 7.718 -6.956 1.00 92.44 87 ASP A N 1
ATOM 662 C CA . ASP A 1 87 ? 11.985 8.487 -7.987 1.00 92.44 87 ASP A CA 1
ATOM 663 C C . ASP A 1 87 ? 11.409 8.200 -9.387 1.00 92.44 87 ASP A C 1
ATOM 665 O O . ASP A 1 87 ? 10.421 7.482 -9.550 1.00 92.44 87 ASP A O 1
ATOM 669 N N . SER A 1 88 ? 12.021 8.798 -10.409 1.00 92.62 88 SER A N 1
ATOM 670 C CA . SER A 1 88 ? 11.664 8.617 -11.821 1.00 92.62 88 SER A CA 1
ATOM 671 C C . SER A 1 88 ? 12.704 7.789 -12.587 1.00 92.62 88 SER A C 1
ATOM 673 O O . SER A 1 88 ? 12.929 8.017 -13.776 1.00 92.62 88 SER A O 1
ATOM 675 N N . SER A 1 89 ? 13.332 6.811 -11.927 1.00 94.31 89 SER A N 1
ATOM 676 C CA . SER A 1 89 ? 14.406 5.993 -12.497 1.00 94.31 89 SER A CA 1
ATOM 677 C C . SER A 1 89 ? 13.955 4.562 -12.796 1.00 94.31 89 SER A C 1
ATOM 679 O O . SER A 1 89 ? 13.209 3.934 -12.047 1.00 94.31 89 SER A O 1
ATOM 681 N N . ARG A 1 90 ? 14.461 4.000 -13.896 1.00 93.88 90 ARG A N 1
ATOM 682 C CA . ARG A 1 90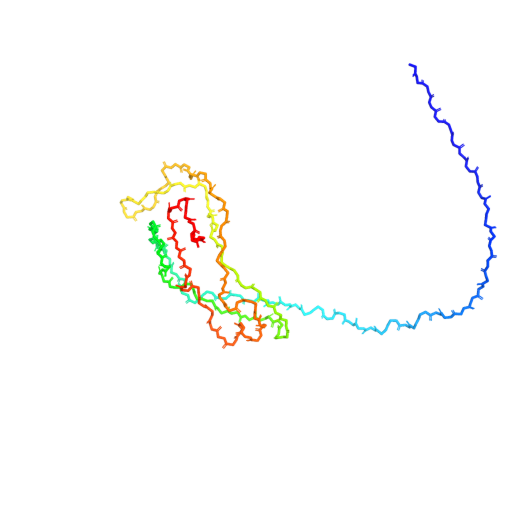 ? 14.392 2.565 -14.184 1.00 93.88 90 ARG A CA 1
ATOM 683 C C . ARG A 1 90 ? 15.681 1.904 -13.726 1.00 93.88 90 ARG A C 1
ATOM 685 O O . ARG A 1 90 ? 16.769 2.309 -14.133 1.00 93.88 90 ARG A O 1
ATOM 692 N N . TYR A 1 91 ? 15.541 0.841 -12.947 1.00 93.56 91 TYR A N 1
ATOM 693 C CA . TYR A 1 91 ? 16.660 0.117 -12.360 1.00 93.56 91 TYR A CA 1
ATOM 694 C C . TYR A 1 91 ? 16.884 -1.249 -13.014 1.00 93.56 91 TYR A C 1
ATOM 696 O O . TYR A 1 91 ? 15.946 -1.897 -13.487 1.00 93.56 91 TYR A O 1
ATOM 704 N N . ARG A 1 92 ? 18.139 -1.705 -13.020 1.00 94.75 92 ARG A N 1
ATOM 705 C CA . ARG A 1 92 ? 18.538 -3.078 -13.350 1.00 94.75 92 ARG A CA 1
ATOM 706 C C . ARG A 1 92 ? 19.519 -3.575 -12.294 1.00 94.75 92 ARG A C 1
ATOM 708 O O . ARG A 1 92 ? 20.437 -2.848 -11.923 1.00 94.75 92 ARG A O 1
ATOM 715 N N . PHE A 1 93 ? 19.340 -4.812 -11.849 1.00 92.81 93 PHE A N 1
ATOM 716 C CA . PHE A 1 93 ? 20.280 -5.473 -10.951 1.00 92.81 93 PHE A CA 1
ATOM 717 C C . PHE A 1 93 ? 21.361 -6.200 -11.762 1.00 92.81 93 PHE A C 1
ATOM 719 O O . PHE A 1 93 ? 21.038 -7.084 -12.557 1.00 92.81 93 PHE A O 1
ATOM 726 N N . GLN A 1 94 ? 22.623 -5.794 -11.608 1.00 95.56 94 GLN A N 1
ATOM 727 C CA . GLN A 1 94 ? 23.807 -6.389 -12.247 1.00 95.56 94 GLN A CA 1
ATOM 728 C C . GLN A 1 94 ? 24.993 -6.331 -11.278 1.00 95.56 94 GLN A C 1
ATOM 730 O O . GLN A 1 94 ? 25.124 -5.371 -10.519 1.00 95.56 94 GLN A O 1
ATOM 735 N N . ASP A 1 95 ? 25.843 -7.360 -11.292 1.00 94.31 95 ASP A N 1
ATOM 736 C CA . ASP A 1 95 ? 27.048 -7.449 -10.451 1.00 94.31 95 ASP A CA 1
ATOM 737 C C . ASP A 1 95 ? 26.773 -7.160 -8.964 1.00 94.31 95 ASP A C 1
ATOM 739 O O . ASP A 1 95 ? 27.446 -6.355 -8.323 1.00 94.31 95 ASP A O 1
ATOM 743 N N . ASN A 1 96 ? 25.723 -7.788 -8.419 1.00 92.25 96 ASN A N 1
ATOM 744 C CA . ASN A 1 96 ? 25.269 -7.603 -7.036 1.00 92.25 96 ASN A CA 1
ATOM 745 C C . ASN A 1 96 ? 24.914 -6.148 -6.657 1.00 92.25 96 ASN A C 1
ATOM 747 O O . ASN A 1 96 ? 24.898 -5.800 -5.476 1.00 92.25 96 ASN A O 1
ATOM 751 N N . SER A 1 97 ? 24.594 -5.301 -7.639 1.00 92.88 97 SER A N 1
ATOM 752 C CA . SER A 1 97 ? 24.279 -3.887 -7.431 1.00 92.88 97 SER A CA 1
ATOM 753 C C . SER A 1 97 ? 23.068 -3.429 -8.248 1.00 92.88 97 SER A C 1
ATOM 755 O O . SER A 1 97 ? 22.828 -3.885 -9.368 1.00 92.88 97 SER A O 1
ATOM 757 N N . TRP A 1 98 ? 22.297 -2.498 -7.687 1.00 92.62 98 TRP A N 1
ATOM 758 C CA . TRP A 1 98 ? 21.234 -1.800 -8.406 1.00 92.62 98 TRP A CA 1
ATOM 759 C C . TRP A 1 98 ? 21.824 -0.614 -9.169 1.00 92.62 98 TRP A C 1
ATOM 761 O O . TRP A 1 98 ? 22.432 0.269 -8.569 1.00 92.62 98 TRP A O 1
ATOM 771 N N . GLN A 1 99 ? 21.625 -0.582 -10.486 1.00 95.50 99 GLN A N 1
ATOM 772 C CA . GLN A 1 99 ? 22.096 0.499 -11.352 1.00 95.50 99 GLN A CA 1
ATOM 773 C C . GLN A 1 99 ? 20.928 1.154 -12.083 1.00 95.50 99 GLN A C 1
ATOM 775 O O . GLN A 1 99 ? 19.991 0.479 -12.522 1.00 95.50 99 GLN A O 1
ATOM 780 N N . VAL A 1 100 ? 21.001 2.475 -12.236 1.00 96.44 100 VAL A N 1
ATOM 781 C CA . VAL A 1 100 ? 20.056 3.238 -13.057 1.00 96.44 100 VAL A CA 1
ATOM 782 C C . VAL A 1 100 ? 20.370 2.979 -14.527 1.00 96.44 100 VAL A C 1
ATOM 784 O O . VAL A 1 100 ? 21.502 3.152 -14.968 1.00 96.44 100 VAL A O 1
ATOM 787 N N . VAL A 1 101 ? 19.361 2.566 -15.291 1.00 96.19 101 VAL A N 1
ATOM 788 C CA . VAL A 1 101 ? 19.488 2.243 -16.723 1.00 96.19 101 VAL A CA 1
ATOM 789 C C . VAL A 1 101 ? 18.613 3.117 -17.624 1.00 96.19 101 VAL A C 1
ATOM 791 O O . VAL A 1 101 ? 18.633 2.949 -18.840 1.00 96.19 101 VAL A O 1
ATOM 794 N N . GLY A 1 102 ? 17.831 4.039 -17.057 1.00 95.56 102 GLY A N 1
ATOM 795 C CA . GLY A 1 102 ? 16.989 4.970 -17.811 1.00 95.56 102 GLY A CA 1
ATOM 796 C C . GLY A 1 102 ? 15.925 5.645 -16.947 1.00 95.56 102 GLY A C 1
ATOM 797 O O . GLY A 1 102 ? 15.951 5.527 -15.724 1.00 95.56 102 GLY A O 1
ATOM 798 N N . GLY A 1 103 ? 14.981 6.331 -17.595 1.00 94.06 103 GLY A N 1
ATOM 799 C CA . GLY A 1 103 ? 13.813 6.927 -16.938 1.00 94.06 103 GLY A CA 1
ATOM 800 C C . GLY A 1 103 ? 12.689 5.917 -16.689 1.00 94.06 103 GLY A C 1
ATOM 801 O O . GLY A 1 103 ? 12.548 4.937 -17.426 1.00 94.06 103 GLY A O 1
ATOM 802 N N . ALA A 1 104 ? 11.897 6.159 -15.645 1.00 90.12 104 ALA A N 1
ATOM 803 C CA . ALA A 1 104 ? 10.700 5.386 -15.330 1.00 90.12 104 ALA A CA 1
ATOM 804 C C . ALA A 1 104 ? 9.612 5.553 -16.408 1.00 90.12 104 ALA A C 1
ATOM 806 O O . ALA A 1 104 ? 9.516 6.583 -17.076 1.00 90.12 104 ALA A O 1
ATOM 807 N N . GLU A 1 105 ? 8.779 4.525 -16.568 1.00 85.12 105 GLU A N 1
ATOM 808 C CA . GLU A 1 105 ? 7.618 4.563 -17.462 1.00 85.12 105 GLU A CA 1
ATOM 809 C C . GLU A 1 105 ? 6.512 5.473 -16.893 1.00 85.12 105 GLU A C 1
ATOM 811 O O . GLU A 1 105 ? 6.431 5.699 -15.682 1.00 85.12 105 GLU A O 1
ATOM 816 N N . ALA A 1 106 ? 5.654 6.009 -17.769 1.00 78.12 106 ALA A N 1
ATOM 817 C CA . ALA A 1 106 ? 4.548 6.871 -17.359 1.00 78.12 106 ALA A CA 1
ATOM 818 C C . ALA A 1 106 ? 3.595 6.132 -16.404 1.00 78.12 106 ALA A C 1
ATOM 820 O O . ALA A 1 106 ? 3.215 4.984 -16.647 1.00 78.12 106 ALA A O 1
ATOM 821 N N . ARG A 1 107 ? 3.197 6.804 -15.316 1.00 71.38 107 ARG A N 1
ATOM 822 C CA . ARG A 1 107 ? 2.321 6.217 -14.295 1.00 71.38 107 ARG A CA 1
ATOM 823 C C . ARG A 1 107 ? 0.910 6.001 -14.839 1.00 71.38 107 ARG A C 1
ATOM 825 O O . ARG A 1 107 ? 0.372 6.823 -15.579 1.00 71.38 107 ARG A O 1
ATOM 832 N N . LEU A 1 108 ? 0.307 4.900 -14.413 1.00 69.75 108 LEU A N 1
ATOM 833 C CA . LEU A 1 108 ? -1.129 4.665 -14.531 1.00 69.75 108 LEU A CA 1
ATOM 834 C C . LEU A 1 108 ? -1.883 5.449 -13.446 1.00 69.75 108 LEU A C 1
ATOM 836 O O . LEU A 1 108 ? -1.242 5.938 -12.514 1.00 69.75 108 LEU A O 1
ATOM 840 N N . PRO A 1 109 ? -3.223 5.556 -13.534 1.00 73.69 109 PRO A N 1
ATOM 841 C CA . PRO A 1 109 ? -4.023 6.166 -12.479 1.00 73.69 109 PRO A CA 1
ATOM 842 C C . PRO A 1 109 ? -3.725 5.543 -11.113 1.00 73.69 109 PRO A C 1
ATOM 844 O O . PRO A 1 109 ? -3.635 4.316 -11.003 1.00 73.69 109 PRO A O 1
ATOM 847 N N . ASP A 1 110 ? -3.593 6.391 -10.092 1.00 72.50 110 ASP A N 1
ATOM 848 C CA . ASP A 1 110 ? -3.320 5.962 -8.722 1.00 72.50 110 ASP A CA 1
ATOM 849 C C . ASP A 1 110 ? -4.427 5.035 -8.209 1.00 72.50 110 ASP A C 1
ATOM 851 O O . ASP A 1 110 ? -5.623 5.302 -8.369 1.00 72.50 110 ASP A O 1
ATOM 855 N N . ARG A 1 111 ? -4.020 3.920 -7.596 1.00 85.69 111 ARG A N 1
ATOM 856 C CA . ARG A 1 111 ? -4.917 2.935 -6.989 1.00 85.69 111 ARG A CA 1
ATOM 857 C C . ARG A 1 111 ? -4.577 2.808 -5.520 1.00 85.69 111 ARG A C 1
ATOM 859 O O . ARG A 1 111 ? -3.449 2.484 -5.167 1.00 85.69 111 ARG A O 1
ATOM 866 N N . VAL A 1 112 ? -5.579 3.018 -4.675 1.00 91.06 112 VAL A N 1
ATOM 867 C CA . VAL A 1 112 ? -5.442 2.876 -3.226 1.00 91.06 112 VAL A CA 1
ATOM 868 C C . VAL A 1 112 ? -6.108 1.592 -2.756 1.00 91.06 112 VAL A C 1
ATOM 870 O O . VAL A 1 112 ? -7.210 1.242 -3.181 1.00 91.06 112 VAL A O 1
ATOM 873 N N . PHE A 1 113 ? -5.463 0.898 -1.828 1.00 93.81 113 PHE A N 1
ATOM 874 C CA . PHE A 1 113 ? -6.069 -0.212 -1.111 1.00 93.81 113 PHE A CA 1
ATOM 875 C C . PHE A 1 113 ? -6.678 0.300 0.193 1.00 93.81 113 PHE A C 1
ATOM 877 O O . PHE A 1 113 ? -5.956 0.730 1.089 1.00 93.81 113 PHE A O 1
ATOM 884 N N . ILE A 1 114 ? -8.000 0.220 0.336 1.00 95.75 114 ILE A N 1
ATOM 885 C CA . ILE A 1 114 ? -8.684 0.556 1.592 1.00 95.75 114 ILE A CA 1
ATOM 886 C C . ILE A 1 114 ? -8.669 -0.667 2.514 1.00 95.75 114 ILE A C 1
ATOM 888 O O . ILE A 1 114 ? -9.046 -1.770 2.111 1.00 95.75 114 ILE A O 1
ATOM 892 N N . HIS A 1 115 ? -8.248 -0.481 3.766 1.00 96.81 115 HIS A N 1
ATOM 893 C CA . HIS A 1 115 ? -8.245 -1.559 4.749 1.00 96.81 115 HIS A CA 1
ATOM 894 C C . HIS A 1 115 ? -9.683 -2.054 4.991 1.00 96.81 115 HIS A C 1
ATOM 896 O O . HIS A 1 115 ? -10.561 -1.220 5.218 1.00 96.81 115 HIS A O 1
ATOM 902 N N . PRO A 1 116 ? -9.945 -3.377 4.995 1.00 96.81 116 PRO A N 1
ATOM 903 C CA . PRO A 1 116 ? -11.302 -3.934 5.065 1.00 96.81 116 PRO A CA 1
ATOM 904 C C . PRO A 1 116 ? -12.069 -3.576 6.343 1.00 96.81 116 PRO A C 1
ATOM 906 O O . PRO A 1 116 ? -13.292 -3.566 6.324 1.00 96.81 116 PRO A O 1
ATOM 909 N N . ASP A 1 117 ? -11.364 -3.278 7.434 1.00 96.75 117 ASP A N 1
ATOM 910 C CA . ASP A 1 117 ? -11.987 -2.823 8.686 1.00 96.75 117 ASP A CA 1
ATOM 911 C C . ASP A 1 117 ? -12.465 -1.359 8.618 1.00 96.75 117 ASP A C 1
ATOM 913 O O . ASP A 1 117 ? -13.110 -0.878 9.545 1.00 96.75 117 ASP A O 1
ATOM 917 N N . SER A 1 118 ? -12.143 -0.619 7.554 1.00 97.31 118 SER A N 1
ATOM 918 C CA . SER A 1 118 ? -12.572 0.771 7.414 1.00 97.31 118 SER A CA 1
ATOM 919 C C . SER A 1 118 ? -14.068 0.872 7.085 1.00 97.31 118 SER A C 1
ATOM 921 O O . SER A 1 118 ? -14.550 0.119 6.238 1.00 97.31 118 SER A O 1
ATOM 923 N N . PRO A 1 119 ? -14.794 1.858 7.646 1.00 97.94 119 PRO A N 1
ATOM 924 C CA . PRO A 1 119 ? -14.365 2.789 8.693 1.00 97.94 119 PRO A CA 1
ATOM 925 C C . PRO A 1 119 ? -14.479 2.182 10.1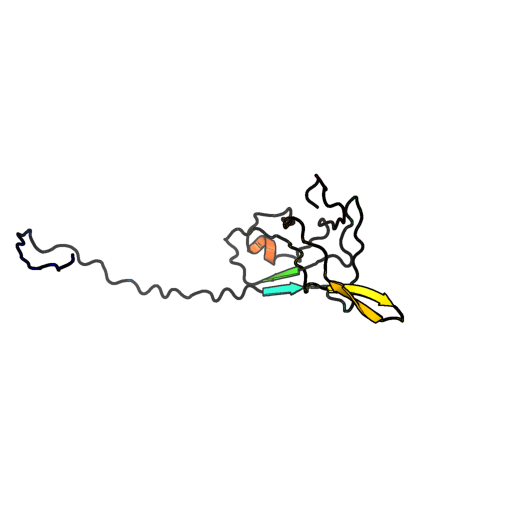04 1.00 97.94 119 PRO A C 1
ATOM 927 O O . PRO A 1 119 ? -15.535 1.656 10.464 1.00 97.94 119 PRO A O 1
ATOM 930 N N . ALA A 1 120 ? -13.468 2.383 10.953 1.00 98.12 120 ALA A N 1
ATOM 931 C CA . ALA A 1 120 ? -13.462 1.930 12.354 1.00 98.12 120 ALA A CA 1
ATOM 932 C C . ALA A 1 120 ? -12.963 3.011 13.323 1.00 98.12 120 ALA A C 1
ATOM 934 O O . ALA A 1 120 ? -12.405 4.019 12.894 1.00 98.12 120 ALA A O 1
ATOM 935 N N . THR A 1 121 ? -13.216 2.836 14.622 1.00 98.19 121 THR A N 1
ATOM 936 C CA . THR A 1 121 ? -12.872 3.823 15.657 1.00 98.19 121 THR A CA 1
ATOM 937 C C . THR A 1 121 ? -11.366 3.915 15.904 1.00 98.19 121 THR A C 1
ATOM 939 O O . THR A 1 121 ? -10.626 2.967 15.635 1.00 98.19 121 THR A O 1
ATOM 942 N N . GLY A 1 122 ? -10.892 5.038 16.451 1.00 97.31 122 GLY A N 1
ATOM 943 C CA . GLY A 1 122 ? -9.496 5.171 16.872 1.00 97.31 122 GLY A CA 1
ATOM 944 C C . GLY A 1 122 ? -9.097 4.113 17.901 1.00 97.31 122 GLY A C 1
ATOM 945 O O . GLY A 1 122 ? -7.980 3.607 17.850 1.00 97.31 122 GLY A O 1
ATOM 946 N N . GLU A 1 123 ? -10.015 3.715 18.786 1.00 97.56 123 GLU A N 1
ATOM 947 C CA . GLU A 1 123 ? -9.809 2.605 19.724 1.00 97.56 123 GLU A CA 1
ATOM 948 C C . GLU A 1 123 ? -9.551 1.281 18.984 1.00 97.56 123 GLU A C 1
ATOM 950 O O . GLU A 1 123 ? -8.563 0.596 19.246 1.00 97.56 123 GLU A O 1
ATOM 955 N N . HIS A 1 124 ? -10.384 0.950 17.991 1.00 97.69 124 HIS A N 1
ATOM 956 C CA . HIS A 1 124 ? -10.230 -0.269 17.189 1.00 97.69 124 HIS A CA 1
ATOM 957 C C . HIS A 1 124 ? -8.857 -0.354 16.517 1.00 97.69 124 HIS A C 1
ATOM 959 O O . HIS A 1 124 ? -8.225 -1.411 16.531 1.00 97.69 124 HIS A O 1
ATOM 965 N N . TRP A 1 125 ? -8.391 0.756 15.940 1.00 97.56 125 TRP A N 1
ATOM 966 C CA . TRP A 1 125 ? -7.118 0.813 15.222 1.00 97.56 125 TRP A CA 1
ATOM 967 C C . TRP A 1 125 ? -5.894 0.735 16.136 1.00 97.56 125 TRP A C 1
ATOM 969 O O . TRP A 1 125 ? -4.872 0.188 15.732 1.00 97.56 125 TRP A O 1
ATOM 979 N N . GLN A 1 126 ? -5.990 1.259 17.357 1.00 96.75 126 GLN A N 1
ATOM 980 C CA . GLN A 1 126 ? -4.877 1.276 18.310 1.00 96.75 126 GLN A CA 1
ATOM 981 C C . GLN A 1 126 ? -4.774 -0.016 19.134 1.00 96.75 126 GLN A C 1
ATOM 983 O O . GLN A 1 126 ? -3.704 -0.333 19.647 1.00 96.75 126 GLN A O 1
ATOM 988 N N . ASN A 1 127 ? -5.853 -0.800 19.229 1.00 96.50 127 ASN A N 1
ATOM 989 C CA . ASN A 1 127 ? -5.893 -2.015 20.050 1.00 96.50 127 ASN A CA 1
ATOM 990 C C . ASN A 1 127 ? -5.042 -3.180 19.515 1.00 96.50 127 ASN A C 1
ATOM 992 O O . ASN A 1 127 ? -4.806 -4.151 20.237 1.00 96.50 127 ASN A O 1
ATOM 996 N N . ARG A 1 128 ? -4.600 -3.142 18.252 1.00 93.88 128 ARG A N 1
ATOM 997 C CA . ARG A 1 128 ? -3.805 -4.217 17.638 1.00 93.88 128 ARG A CA 1
ATOM 998 C C . ARG A 1 128 ? -2.921 -3.709 16.507 1.00 93.88 128 ARG A C 1
ATOM 1000 O O . ARG A 1 128 ? -3.187 -2.674 15.912 1.00 93.88 128 ARG A O 1
ATOM 1007 N N . THR A 1 129 ? -1.914 -4.500 16.142 1.00 96.06 129 THR A N 1
ATOM 1008 C CA . THR A 1 129 ? -1.185 -4.285 14.889 1.00 96.06 129 THR A CA 1
ATOM 1009 C C . THR A 1 129 ? -2.129 -4.464 13.698 1.00 96.06 129 THR A C 1
ATOM 1011 O O . THR A 1 129 ? -2.827 -5.474 13.577 1.00 96.06 129 THR A O 1
ATOM 1014 N N . ILE A 1 130 ? -2.096 -3.507 12.780 1.00 96.62 130 ILE A N 1
ATOM 1015 C CA . ILE A 1 130 ? -2.862 -3.490 11.538 1.00 96.62 130 ILE A CA 1
ATOM 1016 C C . ILE A 1 130 ? -2.037 -4.145 10.435 1.00 96.62 130 ILE A C 1
ATOM 1018 O O . ILE A 1 130 ? -0.841 -3.887 10.308 1.00 96.62 130 ILE A O 1
ATOM 1022 N N . SER A 1 131 ? -2.665 -4.996 9.622 1.00 95.44 131 SER A N 1
ATOM 1023 C CA . SER A 1 131 ? -1.984 -5.750 8.567 1.00 95.44 131 SER A CA 1
ATOM 1024 C C . SER A 1 131 ? -2.628 -5.528 7.206 1.00 95.44 131 SER A C 1
ATOM 1026 O O . SER A 1 131 ? -3.779 -5.897 6.976 1.00 95.44 131 SER A O 1
ATOM 1028 N N . PHE A 1 132 ? -1.829 -5.061 6.250 1.00 95.12 132 PHE A N 1
ATOM 1029 C CA . PHE A 1 132 ? -2.225 -4.916 4.849 1.00 95.12 132 PHE A CA 1
ATOM 1030 C C . PHE A 1 132 ? -1.964 -6.190 4.024 1.00 95.12 132 PHE A C 1
ATOM 1032 O O . PHE A 1 132 ? -1.790 -6.134 2.810 1.00 95.12 132 PHE A O 1
ATOM 1039 N N . HIS A 1 133 ? -1.972 -7.376 4.646 1.00 93.69 133 HIS A N 1
ATOM 1040 C CA . HIS A 1 133 ? -1.697 -8.663 3.981 1.00 93.69 133 HIS A CA 1
ATOM 1041 C C . HIS A 1 133 ? -2.622 -9.005 2.796 1.00 93.69 133 HIS A C 1
ATOM 1043 O O . HIS A 1 133 ? -2.310 -9.897 2.004 1.00 93.69 133 HIS A O 1
ATOM 1049 N N . ARG A 1 134 ? -3.787 -8.353 2.688 1.00 93.56 134 ARG A N 1
ATOM 1050 C CA . ARG A 1 134 ? -4.738 -8.546 1.581 1.00 93.56 134 ARG A CA 1
ATOM 1051 C C . ARG A 1 134 ? -4.430 -7.679 0.364 1.00 93.56 134 ARG A C 1
ATOM 1053 O O . ARG A 1 134 ? -4.949 -8.002 -0.704 1.00 93.56 134 ARG A O 1
ATOM 1060 N N . ALA A 1 135 ? -3.603 -6.645 0.513 1.00 93.75 135 ALA A N 1
ATOM 1061 C CA . ALA A 1 135 ? -3.156 -5.828 -0.602 1.00 93.75 135 ALA A CA 1
ATOM 1062 C C . ALA A 1 135 ? -2.340 -6.689 -1.575 1.00 93.75 135 ALA A C 1
ATOM 1064 O O . ALA A 1 135 ? -1.527 -7.530 -1.170 1.00 93.75 135 ALA A O 1
ATOM 1065 N N . LYS A 1 136 ? -2.599 -6.510 -2.869 1.00 93.38 136 LYS A N 1
ATOM 1066 C CA . LYS A 1 136 ? -1.923 -7.225 -3.947 1.00 93.38 136 LYS A CA 1
ATOM 1067 C C . LYS A 1 136 ? -1.298 -6.222 -4.900 1.00 93.38 136 LYS A C 1
ATOM 1069 O O . LYS A 1 136 ? -1.892 -5.192 -5.159 1.00 93.38 136 LYS A O 1
ATOM 1074 N N . LEU A 1 137 ? -0.140 -6.582 -5.436 1.00 91.94 137 LEU A N 1
ATOM 1075 C CA . LEU A 1 137 ? 0.604 -5.815 -6.421 1.00 91.94 137 LEU A CA 1
ATOM 1076 C C . LEU A 1 137 ? 0.486 -6.480 -7.789 1.00 91.94 137 LEU A C 1
ATOM 1078 O O . LEU A 1 137 ? 0.737 -7.688 -7.918 1.00 91.94 137 LEU A O 1
ATOM 1082 N N . THR A 1 138 ? 0.129 -5.704 -8.807 1.00 91.06 138 THR A N 1
ATOM 1083 C CA . THR A 1 138 ? -0.017 -6.175 -10.185 1.00 91.06 138 THR A CA 1
ATOM 1084 C C . THR A 1 138 ? 0.804 -5.335 -11.155 1.00 91.06 138 THR A C 1
ATOM 1086 O O . THR A 1 138 ? 1.026 -4.151 -10.936 1.00 91.06 138 THR A O 1
ATOM 1089 N N . ASN A 1 139 ? 1.256 -5.959 -12.242 1.00 88.38 139 ASN A N 1
ATOM 1090 C CA . ASN A 1 139 ? 1.798 -5.263 -13.412 1.00 88.38 139 ASN A CA 1
ATOM 1091 C C . ASN A 1 139 ? 0.778 -5.186 -14.562 1.00 88.38 139 ASN A C 1
ATOM 1093 O O . ASN A 1 139 ? 1.115 -4.765 -15.666 1.00 88.38 139 ASN A O 1
ATOM 1097 N N . ASN A 1 140 ? -0.459 -5.643 -14.334 1.00 86.38 140 ASN A N 1
ATOM 1098 C CA . ASN A 1 140 ? -1.528 -5.558 -15.316 1.00 86.38 140 ASN A CA 1
ATOM 1099 C C . ASN A 1 140 ? -2.146 -4.159 -15.300 1.00 86.38 140 ASN A C 1
ATOM 1101 O O . ASN A 1 140 ? -2.937 -3.834 -14.419 1.00 86.38 140 ASN A O 1
ATOM 1105 N N . THR A 1 141 ? -1.830 -3.360 -16.313 1.00 80.75 141 THR A N 1
ATOM 1106 C CA . THR A 1 141 ? -2.295 -1.971 -16.416 1.00 80.75 141 THR A CA 1
ATOM 1107 C C . THR A 1 141 ? -3.810 -1.842 -16.609 1.00 80.75 141 THR A C 1
ATOM 1109 O O . THR A 1 141 ? -4.392 -0.796 -16.330 1.00 80.75 141 THR A O 1
ATOM 1112 N N . LEU A 1 142 ? -4.455 -2.926 -17.048 1.00 79.44 142 LEU A N 1
ATOM 1113 C CA . LEU A 1 142 ? -5.889 -3.034 -17.309 1.00 79.44 142 LEU A CA 1
ATOM 1114 C C . LEU A 1 142 ? -6.593 -3.919 -16.270 1.00 79.44 142 LEU A C 1
ATOM 1116 O O . LEU A 1 142 ? -7.619 -4.531 -16.565 1.00 79.44 142 LEU A O 1
ATOM 1120 N N . ASP A 1 143 ? -6.019 -4.071 -15.074 1.00 79.75 143 ASP A N 1
ATOM 1121 C CA . ASP A 1 143 ? -6.623 -4.880 -14.017 1.00 79.75 143 ASP A CA 1
ATOM 1122 C C . ASP A 1 143 ? -8.006 -4.334 -13.629 1.00 79.75 143 ASP A C 1
ATOM 1124 O O . ASP A 1 143 ? -8.135 -3.179 -13.215 1.00 79.75 143 ASP A O 1
ATOM 1128 N N . ALA A 1 144 ? -9.039 -5.167 -13.766 1.00 77.12 144 ALA A N 1
ATOM 1129 C CA . ALA A 1 144 ? -10.429 -4.807 -13.477 1.00 77.12 144 ALA A CA 1
ATOM 1130 C C . ALA A 1 144 ? -10.796 -5.010 -11.997 1.00 77.12 144 ALA A C 1
ATOM 1132 O O . ALA A 1 144 ? -11.865 -4.598 -11.557 1.00 77.12 144 ALA A O 1
ATOM 1133 N N . GLN A 1 145 ? -9.925 -5.670 -11.232 1.00 75.81 145 GLN A N 1
ATOM 1134 C CA . GLN A 1 145 ? -10.118 -6.027 -9.832 1.00 75.81 145 GLN A CA 1
ATOM 1135 C C . GLN A 1 145 ? -9.685 -4.907 -8.878 1.00 75.81 145 GLN A C 1
ATOM 1137 O O . GLN A 1 145 ? -9.941 -5.008 -7.677 1.00 75.81 145 GLN A O 1
ATOM 1142 N N . GLY A 1 146 ? -9.063 -3.848 -9.401 1.00 70.38 146 GLY A N 1
ATOM 1143 C CA . GLY A 1 146 ? -8.625 -2.697 -8.618 1.00 70.38 146 GLY A CA 1
ATOM 1144 C C . GLY A 1 146 ? -7.324 -2.939 -7.852 1.00 70.38 146 GLY A C 1
ATOM 1145 O O . GLY A 1 146 ? -7.082 -2.235 -6.876 1.00 70.38 146 GLY A O 1
ATOM 1146 N N . TYR A 1 147 ? -6.523 -3.938 -8.252 1.00 73.19 147 TYR A N 1
ATOM 1147 C CA . TYR A 1 147 ? -5.159 -4.119 -7.737 1.00 73.19 147 TYR A CA 1
ATOM 1148 C C . TYR A 1 147 ? -4.190 -3.101 -8.327 1.00 73.19 147 TYR A C 1
ATOM 1150 O O . TYR A 1 147 ? -4.477 -2.605 -9.443 1.00 73.19 147 TYR A O 1
#

Mean predicted aligned error: 13.78 Å

Nearest PDB structures (foldseek):
  4s0h-assembly1_A  TM=9.590E-01  e=9.723E-12  Homo sapiens
  5bqd-assembly1_A  TM=9.425E-01  e=5.804E-12  Homo sapiens
  2x6v-assembly1_A  TM=9.671E-01  e=1.452E-11  Homo sapiens
  5flv-assembly4_M  TM=9.242E-01  e=4.076E-11  Mus musculus
  8a10-assembly1_A  TM=9.052E-01  e=4.235E-09  Homo sapiens

Radius of gyration: 28.72 Å; Cα contacts (8 Å, |Δi|>4): 172; chains: 1; bounding box: 60×73×56 Å